Protein AF-A0A2E4Y2V3-F1 (afdb_monomer_lite)

Radius of gyration: 17.85 Å; chains: 1; bounding box: 44×26×63 Å

Secondary structure (DSSP, 8-state):
-HHHHHHHHHHHHHHHHHHHHHS-GGGG--HHHIIIIIHHHHHHHHS---------TTS----PPPHHHHHHHHHHHHHHHHHHHHHHHHHHTTT-HHHHHHHHHHHHHHHHHHHHHHHHHHHHS-----HHHHHHHHHHHHHHHHHHHHHHHHT--

Sequence (157 aa):
MMAKITGLFIFFFSILGTILTKSKLSSFFNVESLFLVIVPLLILFFFKLKSKKTEMNGISAGNELSHWELIGSTSLQLGLLGAFLGFVGLFKNINIPSAIGPFMAVFLLSMIYSLIGFLISFFMGNFKARPTYYYISFLQLFFLISTFYILGLSFKK

Structure (mmCIF, N/CA/C/O backbone):
data_AF-A0A2E4Y2V3-F1
#
_entry.id   AF-A0A2E4Y2V3-F1
#
loop_
_atom_site.group_PDB
_atom_site.id
_atom_site.type_symbol
_atom_site.label_atom_id
_atom_site.label_alt_id
_atom_site.label_comp_id
_atom_site.label_asym_id
_atom_site.label_entity_id
_atom_site.label_seq_id
_atom_site.pdbx_PDB_ins_code
_atom_site.Cartn_x
_atom_site.Cartn_y
_atom_site.Cartn_z
_atom_site.occupancy
_atom_site.B_iso_or_equiv
_atom_site.auth_seq_id
_atom_site.auth_comp_id
_atom_site.auth_asym_id
_atom_site.auth_atom_id
_atom_site.pdbx_PDB_model_num
ATOM 1 N N . MET A 1 1 ? 23.374 -6.990 -11.484 1.00 70.50 1 MET A N 1
ATOM 2 C CA . MET A 1 1 ? 22.243 -7.881 -11.130 1.00 70.50 1 MET A CA 1
ATOM 3 C C . MET A 1 1 ? 22.301 -8.319 -9.668 1.00 70.50 1 MET A C 1
ATOM 5 O O . MET A 1 1 ? 21.319 -8.094 -8.978 1.00 70.50 1 MET A O 1
ATOM 9 N N . MET A 1 2 ? 23.439 -8.825 -9.163 1.00 80.12 2 MET A N 1
ATOM 10 C CA . MET A 1 2 ? 23.573 -9.225 -7.748 1.00 80.12 2 MET A CA 1
ATOM 11 C C . MET A 1 2 ? 23.189 -8.131 -6.740 1.00 80.12 2 MET A C 1
ATOM 13 O O . MET A 1 2 ? 22.338 -8.383 -5.903 1.00 80.12 2 MET A O 1
ATOM 17 N N . ALA A 1 3 ? 23.698 -6.900 -6.873 1.00 83.94 3 ALA A N 1
ATOM 18 C CA . ALA A 1 3 ? 23.390 -5.821 -5.922 1.00 83.94 3 ALA A CA 1
ATOM 19 C C . ALA A 1 3 ? 21.882 -5.513 -5.774 1.00 83.94 3 ALA A C 1
ATOM 21 O O . ALA A 1 3 ? 21.420 -5.232 -4.672 1.00 83.94 3 ALA A O 1
ATOM 22 N N . LYS A 1 4 ? 21.097 -5.611 -6.862 1.00 83.94 4 LYS A N 1
ATOM 23 C CA . LYS A 1 4 ? 19.636 -5.398 -6.827 1.00 83.94 4 LYS A CA 1
ATOM 24 C C . LYS A 1 4 ? 18.927 -6.508 -6.044 1.00 83.94 4 LYS A C 1
ATOM 26 O O . LYS A 1 4 ? 18.044 -6.230 -5.243 1.00 83.94 4 LYS A O 1
ATOM 31 N N . ILE A 1 5 ? 19.347 -7.755 -6.259 1.00 84.31 5 ILE A N 1
ATOM 32 C CA . ILE A 1 5 ? 18.813 -8.931 -5.563 1.00 84.31 5 ILE A CA 1
ATOM 33 C C . ILE A 1 5 ? 19.176 -8.866 -4.076 1.00 84.31 5 ILE A C 1
ATOM 35 O O . ILE A 1 5 ? 18.304 -9.020 -3.227 1.00 84.31 5 ILE A O 1
ATOM 39 N N . THR A 1 6 ? 20.435 -8.560 -3.751 1.00 87.94 6 THR A N 1
ATOM 40 C CA . THR A 1 6 ? 20.888 -8.380 -2.366 1.00 87.94 6 THR A CA 1
ATOM 41 C C . THR A 1 6 ? 20.105 -7.271 -1.662 1.00 87.94 6 THR A C 1
ATOM 43 O O . THR A 1 6 ? 19.635 -7.476 -0.546 1.00 87.94 6 THR A O 1
ATOM 46 N N . GLY A 1 7 ? 19.891 -6.128 -2.325 1.00 86.19 7 GLY A N 1
ATOM 47 C CA . GLY A 1 7 ? 19.077 -5.034 -1.790 1.00 86.19 7 GLY A CA 1
ATOM 48 C C . GLY A 1 7 ? 17.630 -5.446 -1.502 1.00 86.19 7 GLY A C 1
ATOM 49 O O . GLY A 1 7 ? 17.102 -5.111 -0.443 1.00 86.19 7 GLY A O 1
ATOM 50 N N . LEU A 1 8 ? 17.015 -6.233 -2.391 1.00 87.56 8 LEU A N 1
ATOM 51 C CA . LEU A 1 8 ? 15.661 -6.753 -2.195 1.00 87.56 8 LEU A CA 1
ATOM 52 C C . LEU A 1 8 ? 15.566 -7.692 -0.982 1.00 87.56 8 LEU A C 1
ATOM 54 O O . LEU A 1 8 ? 14.625 -7.576 -0.198 1.00 87.56 8 LEU A O 1
ATOM 58 N N . PHE A 1 9 ? 16.544 -8.586 -0.797 1.00 89.75 9 PHE A N 1
ATOM 59 C CA . PHE A 1 9 ? 16.594 -9.468 0.374 1.00 89.75 9 PHE A CA 1
ATOM 60 C C . PHE A 1 9 ? 16.739 -8.678 1.673 1.00 89.75 9 PHE A C 1
ATOM 62 O O . PHE A 1 9 ? 15.982 -8.918 2.612 1.00 89.75 9 PHE A O 1
ATOM 69 N N . ILE A 1 10 ? 17.663 -7.713 1.718 1.00 89.69 10 ILE A N 1
ATOM 70 C CA . ILE A 1 10 ? 17.854 -6.850 2.892 1.00 89.69 10 ILE A CA 1
ATOM 71 C C . ILE A 1 10 ? 16.543 -6.134 3.226 1.00 89.69 10 ILE A C 1
ATOM 73 O O . ILE A 1 10 ? 16.074 -6.219 4.357 1.00 89.69 10 ILE A O 1
ATOM 77 N N . PHE A 1 11 ? 15.910 -5.508 2.232 1.00 86.25 11 PHE A N 1
ATOM 78 C CA . PHE A 1 11 ? 14.633 -4.820 2.401 1.00 86.25 11 PHE A CA 1
ATOM 79 C C . PHE A 1 11 ? 13.536 -5.742 2.956 1.00 86.25 11 PHE A C 1
ATOM 81 O O . PHE A 1 11 ? 12.881 -5.402 3.944 1.00 86.25 11 PHE A O 1
ATOM 88 N N . PHE A 1 12 ? 13.364 -6.928 2.363 1.00 88.62 12 PHE A N 1
ATOM 89 C CA . PHE A 1 12 ? 12.357 -7.895 2.795 1.00 88.62 12 PHE A CA 1
ATOM 90 C C . PHE A 1 12 ? 12.584 -8.355 4.241 1.00 88.62 12 PHE A C 1
ATOM 92 O O . PHE A 1 12 ? 11.657 -8.318 5.052 1.00 88.62 12 PHE A O 1
ATOM 99 N N . PHE A 1 13 ? 13.818 -8.727 4.596 1.00 91.25 13 PHE A N 1
ATOM 100 C CA . PHE A 1 13 ? 14.145 -9.171 5.952 1.00 91.25 13 PHE A CA 1
ATOM 101 C C . PHE A 1 13 ? 14.071 -8.041 6.985 1.00 91.25 13 PHE A C 1
ATOM 103 O O . PHE A 1 13 ? 13.671 -8.299 8.118 1.00 91.25 13 PHE A O 1
ATOM 110 N N . SER A 1 14 ? 14.379 -6.792 6.619 1.00 89.75 14 SER A N 1
ATOM 111 C CA . SER A 1 14 ? 14.196 -5.638 7.511 1.00 89.75 14 SER A CA 1
ATOM 112 C C . SER A 1 14 ? 12.723 -5.388 7.842 1.00 89.75 14 SER A C 1
ATOM 114 O O . SER A 1 14 ? 12.381 -5.165 9.006 1.00 89.75 14 SER A O 1
ATOM 116 N N . ILE A 1 15 ? 11.833 -5.469 6.845 1.00 88.38 15 ILE A N 1
ATOM 117 C CA . ILE A 1 15 ? 10.387 -5.341 7.073 1.00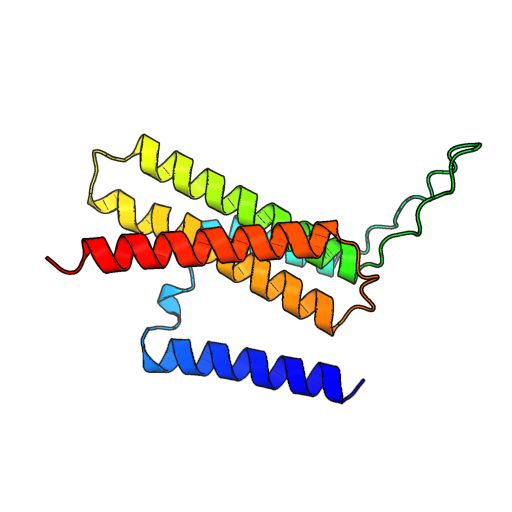 88.38 15 ILE A CA 1
ATOM 118 C C . ILE A 1 15 ? 9.882 -6.508 7.914 1.00 88.38 15 ILE A C 1
ATOM 120 O O . ILE A 1 15 ? 9.233 -6.291 8.937 1.00 88.38 15 ILE A O 1
ATOM 124 N N . LEU A 1 16 ? 10.208 -7.739 7.515 1.00 89.00 16 LEU A N 1
ATOM 125 C CA . LEU A 1 16 ? 9.748 -8.933 8.214 1.00 89.00 16 LEU A CA 1
ATOM 126 C C . LEU A 1 16 ? 10.241 -8.954 9.667 1.00 89.00 16 LEU A C 1
ATOM 128 O O . LEU A 1 16 ? 9.453 -9.203 10.575 1.00 89.00 16 LEU A O 1
ATOM 132 N N . GLY A 1 17 ? 11.509 -8.611 9.907 1.00 88.69 17 GLY A N 1
ATOM 133 C CA . GLY A 1 17 ? 12.074 -8.493 11.252 1.00 88.69 17 GLY A CA 1
ATOM 134 C C . GLY A 1 17 ? 11.357 -7.443 12.106 1.00 88.69 17 GLY A C 1
ATOM 135 O O . GLY A 1 17 ? 11.069 -7.679 13.279 1.00 88.69 17 GLY A O 1
ATOM 136 N N . THR A 1 18 ? 10.987 -6.305 11.514 1.00 88.44 18 THR A N 1
ATOM 137 C CA . THR A 1 18 ? 10.231 -5.256 12.220 1.00 88.44 18 THR A CA 1
ATOM 138 C C . THR A 1 18 ? 8.819 -5.727 12.580 1.00 88.44 18 THR A C 1
ATOM 140 O O . THR A 1 18 ? 8.362 -5.512 13.702 1.00 88.44 18 THR A O 1
ATOM 143 N N . ILE A 1 19 ? 8.142 -6.428 11.665 1.00 89.38 19 ILE A N 1
ATOM 144 C CA . ILE A 1 19 ? 6.814 -7.001 11.919 1.00 89.38 19 ILE A CA 1
ATOM 145 C C . ILE A 1 19 ? 6.889 -8.007 13.069 1.00 89.38 19 ILE A C 1
ATOM 147 O O . ILE A 1 19 ? 6.143 -7.870 14.037 1.00 89.38 19 ILE A O 1
ATOM 151 N N . LEU A 1 20 ? 7.814 -8.967 12.998 1.00 89.94 20 LEU A N 1
ATOM 152 C CA . LEU A 1 20 ? 7.925 -10.061 13.969 1.00 89.94 20 LEU A CA 1
ATOM 153 C C . LEU A 1 20 ? 8.333 -9.599 15.376 1.00 89.94 20 LEU A C 1
ATOM 155 O O . LEU A 1 20 ? 8.013 -10.274 16.350 1.00 89.94 20 LEU A O 1
ATOM 159 N N . THR A 1 21 ? 9.015 -8.458 15.506 1.00 90.88 21 THR A N 1
ATOM 160 C CA . THR A 1 21 ? 9.430 -7.921 16.816 1.00 90.88 21 THR A CA 1
ATOM 161 C C . THR A 1 21 ? 8.343 -7.114 17.520 1.00 90.88 21 THR A C 1
ATOM 163 O O . THR A 1 21 ? 8.336 -7.044 18.749 1.00 90.88 21 THR A O 1
ATOM 166 N N . LYS A 1 22 ? 7.433 -6.476 16.774 1.00 86.25 22 LYS A N 1
ATOM 167 C CA . LYS A 1 22 ? 6.431 -5.550 17.334 1.00 86.25 22 LYS A CA 1
ATOM 168 C C . LYS A 1 22 ? 4.990 -6.031 17.208 1.00 86.25 22 LYS A C 1
ATOM 170 O O . LYS A 1 22 ? 4.106 -5.440 17.822 1.00 86.25 22 LYS A O 1
ATOM 175 N N . SER A 1 23 ? 4.729 -7.064 16.413 1.00 86.75 23 SER A N 1
ATOM 176 C CA . SER A 1 23 ? 3.368 -7.444 16.036 1.00 86.75 23 SER A CA 1
ATOM 177 C C . SER A 1 23 ? 3.262 -8.896 15.568 1.00 86.75 23 SER A C 1
ATOM 179 O O . SER A 1 23 ? 4.258 -9.585 15.357 1.00 86.75 23 SER A O 1
ATOM 181 N N . LYS A 1 24 ? 2.026 -9.374 15.391 1.00 91.50 24 LYS A N 1
ATOM 182 C CA . LYS A 1 24 ? 1.765 -10.672 14.764 1.00 91.50 24 LYS A CA 1
ATOM 183 C C . LYS A 1 24 ? 1.711 -10.504 13.253 1.00 91.50 24 LYS A C 1
ATOM 185 O O . LYS A 1 24 ? 1.094 -9.568 12.754 1.00 91.50 24 LYS A O 1
ATOM 190 N N . LEU A 1 25 ? 2.265 -11.471 12.527 1.00 88.56 25 LEU A N 1
ATOM 191 C CA . LEU A 1 25 ? 2.209 -11.479 11.066 1.00 88.56 25 LEU A CA 1
ATOM 192 C C . LEU A 1 25 ? 0.756 -11.441 10.551 1.00 88.56 25 LEU A C 1
ATOM 194 O O . LEU A 1 25 ? 0.463 -10.739 9.591 1.00 88.56 25 LEU A O 1
ATOM 198 N N . SER A 1 26 ? -0.170 -12.112 11.245 1.00 90.44 26 SER A N 1
ATOM 199 C CA . SER A 1 26 ? -1.601 -12.120 10.911 1.00 90.44 26 SER A CA 1
ATOM 200 C C . SER A 1 26 ? -2.266 -10.740 10.954 1.00 90.44 26 SER A C 1
ATOM 202 O O . SER A 1 26 ? -3.263 -10.534 10.272 1.00 90.44 26 SER A O 1
ATOM 204 N N . SER A 1 27 ? -1.716 -9.771 11.696 1.00 89.69 27 SER A N 1
ATOM 205 C CA . SER A 1 27 ? -2.218 -8.388 11.715 1.00 89.69 27 SER A CA 1
ATOM 206 C C . SER A 1 27 ? -2.040 -7.674 10.369 1.00 89.69 27 SER A C 1
ATOM 208 O O . SER A 1 27 ? -2.697 -6.668 10.120 1.00 89.69 27 SER A O 1
ATOM 210 N N . PHE A 1 28 ? -1.188 -8.213 9.494 1.00 90.12 28 PHE A N 1
ATOM 211 C CA . PHE A 1 28 ? -0.954 -7.744 8.131 1.00 90.12 28 PHE A CA 1
ATOM 212 C C . PHE A 1 28 ? -1.652 -8.631 7.095 1.00 90.12 28 PHE A C 1
ATOM 214 O O . PHE A 1 28 ? -1.231 -8.646 5.944 1.00 90.12 28 PHE A O 1
ATOM 221 N N . PHE A 1 29 ? -2.685 -9.389 7.471 1.00 91.25 29 PHE A N 1
ATOM 222 C CA . PHE A 1 29 ? -3.522 -10.151 6.540 1.00 91.25 29 PHE A CA 1
ATOM 223 C C . PHE A 1 29 ? -4.972 -9.670 6.636 1.00 91.25 29 PHE A C 1
ATOM 225 O O . PHE A 1 29 ? -5.816 -10.298 7.271 1.00 91.25 29 PHE A O 1
ATOM 232 N N . ASN A 1 30 ? -5.262 -8.534 5.997 1.00 94.94 30 ASN A N 1
ATOM 233 C CA . ASN A 1 30 ? -6.631 -8.062 5.807 1.00 94.94 30 ASN A CA 1
ATOM 234 C C . ASN A 1 30 ? -7.110 -8.463 4.406 1.00 94.94 30 ASN A C 1
ATOM 236 O O . ASN A 1 30 ? -6.496 -8.112 3.399 1.00 94.94 30 ASN A O 1
ATOM 240 N N . VAL A 1 31 ? -8.209 -9.217 4.353 1.00 94.94 31 VAL A N 1
ATOM 241 C CA . VAL A 1 31 ? -8.726 -9.802 3.108 1.00 94.94 31 VAL A CA 1
ATOM 242 C C . VAL A 1 31 ? -9.038 -8.711 2.083 1.00 94.94 31 VAL A C 1
ATOM 244 O O . VAL A 1 31 ? -8.633 -8.824 0.933 1.00 94.94 31 VAL A O 1
ATOM 247 N N . GLU A 1 32 ? -9.682 -7.622 2.497 1.00 95.19 32 GLU A N 1
ATOM 248 C CA . GLU A 1 32 ? -10.128 -6.566 1.583 1.00 95.19 32 GLU A CA 1
ATOM 249 C C . GLU A 1 32 ? -8.947 -5.878 0.882 1.00 95.19 32 GLU A C 1
ATOM 251 O O . GLU A 1 32 ? -8.935 -5.758 -0.342 1.00 95.19 32 GLU A O 1
ATOM 256 N N . SER A 1 33 ? -7.912 -5.491 1.631 1.00 95.56 33 SER A N 1
ATOM 257 C CA . SER A 1 33 ? -6.713 -4.850 1.070 1.00 95.56 33 SER A CA 1
ATOM 258 C C . SER A 1 33 ? -5.852 -5.809 0.240 1.00 95.56 33 SER A C 1
ATOM 260 O O . SER A 1 33 ? -5.269 -5.393 -0.765 1.00 95.56 33 SER A O 1
ATOM 262 N N . LEU A 1 34 ? -5.815 -7.103 0.581 1.00 95.06 34 LEU A N 1
ATOM 263 C CA . LEU A 1 34 ? -5.165 -8.125 -0.248 1.00 95.06 34 LEU A CA 1
ATOM 264 C C . LEU A 1 34 ? -5.878 -8.303 -1.593 1.00 95.06 34 LEU A C 1
ATOM 266 O O . LEU A 1 34 ? -5.224 -8.318 -2.638 1.00 95.06 34 LEU A O 1
ATOM 270 N N . PHE A 1 35 ? -7.209 -8.400 -1.584 1.00 95.69 35 PHE A N 1
ATOM 271 C CA . PHE A 1 35 ? -8.002 -8.498 -2.811 1.00 95.69 35 PHE A CA 1
ATOM 272 C C . PHE A 1 35 ? -7.886 -7.248 -3.677 1.00 95.69 35 PHE A C 1
ATOM 274 O O . PHE A 1 35 ? -7.900 -7.347 -4.899 1.00 95.69 35 PHE A O 1
ATOM 281 N N . LEU A 1 36 ? -7.744 -6.080 -3.060 1.00 95.88 36 LEU A N 1
ATOM 282 C CA . LEU A 1 36 ? -7.664 -4.820 -3.782 1.00 95.88 36 LEU A CA 1
ATOM 283 C C . LEU A 1 36 ? -6.303 -4.606 -4.446 1.00 95.88 36 LEU A C 1
ATOM 285 O O . LEU A 1 36 ? -6.240 -4.132 -5.577 1.00 95.88 36 LEU A O 1
ATOM 289 N N . VAL A 1 37 ? -5.213 -4.950 -3.757 1.00 96.19 37 VAL A N 1
ATOM 290 C CA . VAL A 1 37 ? -3.857 -4.649 -4.235 1.00 96.19 37 VAL A CA 1
ATOM 291 C C . VAL A 1 37 ? -3.159 -5.890 -4.777 1.00 96.19 37 VAL A C 1
ATOM 293 O O . VAL A 1 37 ? -2.678 -5.883 -5.906 1.00 96.19 37 VAL A O 1
ATOM 296 N N . ILE A 1 38 ? -3.097 -6.972 -4.002 1.00 94.69 38 ILE A N 1
ATOM 297 C CA . ILE A 1 38 ? -2.268 -8.134 -4.344 1.00 94.69 38 ILE A CA 1
ATOM 298 C C . ILE A 1 38 ? -2.883 -8.951 -5.479 1.00 94.69 38 ILE A C 1
ATOM 300 O O . ILE A 1 38 ? -2.161 -9.341 -6.394 1.00 94.69 38 ILE A O 1
ATOM 304 N N . VAL A 1 39 ? -4.198 -9.183 -5.470 1.00 94.69 39 VAL A N 1
ATOM 305 C CA . VAL A 1 39 ? -4.850 -9.999 -6.511 1.00 94.69 39 VAL A CA 1
ATOM 306 C C . VAL A 1 39 ? -4.691 -9.382 -7.912 1.00 94.69 39 VAL A C 1
ATOM 308 O O . VAL A 1 39 ? -4.217 -10.092 -8.802 1.00 94.69 39 VAL A O 1
ATOM 311 N N . PRO A 1 40 ? -4.962 -8.082 -8.149 1.00 93.75 40 PRO A N 1
ATOM 312 C CA . PRO A 1 40 ? -4.724 -7.476 -9.458 1.00 93.75 40 PRO A CA 1
ATOM 313 C C . PRO A 1 40 ? -3.248 -7.473 -9.864 1.00 93.75 40 PRO A C 1
ATOM 315 O O . PRO A 1 40 ? -2.940 -7.650 -11.040 1.00 93.75 40 PRO A O 1
ATOM 318 N N . LEU A 1 41 ? -2.322 -7.324 -8.910 1.00 93.94 41 LEU A N 1
ATOM 319 C CA . LEU A 1 41 ? -0.890 -7.404 -9.204 1.00 93.94 41 LEU A CA 1
ATOM 320 C C . LEU A 1 41 ? -0.451 -8.816 -9.582 1.00 93.94 41 LEU A C 1
ATOM 322 O O . LEU A 1 41 ? 0.370 -8.957 -10.482 1.00 93.94 41 LEU A O 1
ATOM 326 N N . LEU A 1 42 ? -1.012 -9.854 -8.958 1.00 93.69 42 LEU A N 1
ATOM 327 C CA . LEU A 1 42 ? -0.781 -11.240 -9.367 1.00 93.69 42 LEU A CA 1
ATOM 328 C C . LEU A 1 42 ? -1.313 -11.489 -10.778 1.00 93.69 42 LEU A C 1
ATOM 330 O O . LEU A 1 42 ? -0.621 -12.101 -11.588 1.00 93.69 42 LEU A O 1
ATOM 334 N N . ILE A 1 43 ? -2.496 -10.960 -11.104 1.00 91.69 43 ILE A N 1
ATOM 335 C CA . ILE A 1 43 ? -3.026 -11.016 -12.470 1.00 91.69 43 ILE A CA 1
ATOM 336 C C . ILE A 1 43 ? -2.035 -10.341 -13.425 1.00 91.69 43 ILE A C 1
ATOM 338 O O . ILE A 1 43 ? -1.572 -10.973 -14.364 1.00 91.69 43 ILE A O 1
ATOM 342 N N . LEU A 1 44 ? -1.608 -9.105 -13.168 1.00 90.00 44 LEU A N 1
ATOM 343 C CA . LEU A 1 44 ? -0.626 -8.436 -14.029 1.00 90.00 44 LEU A CA 1
ATOM 344 C C . LEU A 1 44 ? 0.721 -9.163 -14.091 1.00 90.00 44 LEU A C 1
ATOM 346 O O . LEU A 1 44 ? 1.385 -9.132 -15.120 1.00 90.00 44 LEU A O 1
ATOM 350 N N . PHE A 1 45 ? 1.130 -9.837 -13.021 1.00 89.69 45 PHE A N 1
ATOM 351 C CA . PHE A 1 45 ? 2.359 -10.616 -13.002 1.00 89.69 45 PHE A CA 1
ATOM 352 C C . PHE A 1 45 ? 2.297 -11.794 -13.984 1.00 89.69 45 PHE A C 1
ATOM 354 O O . PHE A 1 45 ? 3.207 -11.943 -14.801 1.00 89.69 45 PHE A O 1
ATOM 361 N N . PHE A 1 46 ? 1.217 -12.583 -13.949 1.00 88.06 46 PHE A N 1
ATOM 362 C CA . PHE A 1 46 ? 1.041 -13.748 -14.825 1.00 88.06 46 PHE A CA 1
ATOM 363 C C . PHE A 1 46 ? 0.611 -13.377 -16.248 1.00 88.06 46 PHE A C 1
ATOM 365 O O . PHE A 1 46 ? 1.008 -14.034 -17.212 1.00 88.06 46 PHE A O 1
ATOM 372 N N . PHE A 1 47 ? -0.176 -12.315 -16.404 1.00 83.38 47 PHE A N 1
ATOM 373 C CA . PHE A 1 47 ? -0.664 -11.865 -17.698 1.00 83.38 47 PHE A CA 1
ATOM 374 C C . PHE A 1 47 ? 0.287 -10.826 -18.279 1.00 83.38 47 PHE A C 1
ATOM 376 O O . PHE A 1 47 ? 0.226 -9.642 -17.954 1.00 83.38 47 PHE A O 1
ATOM 383 N N . LYS A 1 48 ? 1.151 -11.263 -19.200 1.00 69.25 48 LYS A N 1
ATOM 384 C CA . LYS A 1 48 ? 1.981 -10.356 -19.999 1.00 69.25 48 LYS A CA 1
ATOM 385 C C . LYS A 1 48 ? 1.091 -9.542 -20.938 1.00 69.25 48 LYS A C 1
ATOM 387 O O . LYS A 1 48 ? 0.827 -9.947 -22.070 1.00 69.25 48 LYS A O 1
ATOM 392 N N . LEU A 1 49 ? 0.616 -8.394 -20.463 1.00 64.50 49 LEU A N 1
ATOM 393 C CA . LEU A 1 49 ? -0.129 -7.454 -21.288 1.00 64.50 49 LEU A CA 1
ATOM 394 C C . LEU A 1 49 ? 0.814 -6.923 -22.372 1.00 64.50 49 LEU A C 1
ATOM 396 O O . LEU A 1 49 ? 1.804 -6.247 -22.097 1.00 64.50 49 LEU A O 1
ATOM 400 N N . LYS A 1 50 ? 0.529 -7.276 -23.627 1.00 54.91 50 LYS A N 1
ATOM 401 C CA . LYS A 1 50 ? 1.241 -6.740 -24.786 1.00 54.91 50 LYS A CA 1
ATOM 402 C C . LYS A 1 50 ? 0.889 -5.255 -24.881 1.00 54.91 50 LYS A C 1
ATOM 404 O O . LYS A 1 50 ? -0.238 -4.922 -25.241 1.00 54.91 50 LYS A O 1
ATOM 409 N N . SER A 1 51 ? 1.826 -4.375 -24.525 1.00 55.09 51 SER A N 1
ATOM 410 C CA . SER A 1 51 ? 1.665 -2.932 -24.724 1.00 55.09 51 SER A CA 1
ATOM 411 C C . SER A 1 51 ? 1.419 -2.699 -26.213 1.00 55.09 51 SER A C 1
ATOM 413 O O . SER A 1 51 ? 2.268 -3.011 -27.044 1.00 55.09 51 SER A O 1
ATOM 415 N N . LYS A 1 52 ? 0.218 -2.247 -26.577 1.00 46.00 52 LYS A N 1
ATOM 416 C CA . LYS A 1 52 ? -0.128 -1.976 -27.973 1.00 46.00 52 LYS A CA 1
ATOM 417 C C . LYS A 1 52 ? 0.687 -0.759 -28.407 1.00 46.00 52 LYS A C 1
ATOM 419 O O . LYS A 1 52 ? 0.517 0.311 -27.832 1.00 46.00 52 LYS A O 1
ATOM 424 N N . LYS A 1 53 ? 1.566 -0.921 -29.398 1.00 47.97 53 LYS A N 1
ATOM 425 C CA . LYS A 1 53 ? 2.232 0.191 -30.083 1.00 47.97 53 LYS A CA 1
ATOM 426 C C . LYS A 1 53 ? 1.147 1.080 -30.695 1.00 47.97 53 LYS A C 1
ATOM 428 O O . LYS A 1 53 ? 0.587 0.747 -31.738 1.00 47.97 53 LYS A O 1
ATOM 433 N N . THR A 1 54 ? 0.781 2.167 -30.026 1.00 48.84 54 THR A N 1
ATOM 434 C CA . THR A 1 54 ? -0.096 3.177 -30.615 1.00 48.84 54 THR A CA 1
ATOM 435 C C . THR A 1 54 ? 0.759 3.981 -31.585 1.00 48.84 54 THR A C 1
ATOM 437 O O . THR A 1 54 ? 1.485 4.888 -31.186 1.00 48.84 54 THR A O 1
ATOM 440 N N . GLU A 1 55 ? 0.732 3.610 -32.863 1.00 43.94 55 GLU A N 1
ATOM 441 C CA . GLU A 1 55 ? 1.223 4.468 -33.941 1.00 43.94 55 GLU A CA 1
ATOM 442 C C . GLU A 1 55 ? 0.274 5.667 -34.051 1.00 43.94 55 GLU A C 1
ATOM 444 O O . GLU A 1 55 ? -0.689 5.664 -34.811 1.00 43.94 55 GLU A O 1
ATOM 449 N N . MET A 1 56 ? 0.491 6.681 -33.210 1.00 48.59 56 MET A N 1
ATOM 450 C CA . MET A 1 56 ? -0.075 8.004 -33.439 1.00 48.59 56 MET A CA 1
ATOM 451 C C . MET A 1 56 ? 0.853 8.728 -34.407 1.00 48.59 56 MET A C 1
ATOM 453 O O . MET A 1 56 ? 1.979 9.088 -34.061 1.00 48.59 56 MET A O 1
ATOM 457 N N . ASN A 1 57 ? 0.380 8.907 -35.638 1.00 52.97 57 ASN A N 1
ATOM 458 C CA . ASN A 1 57 ? 1.052 9.686 -36.669 1.00 52.97 57 ASN A CA 1
ATOM 459 C C . ASN A 1 57 ? 1.418 11.078 -36.116 1.00 52.97 57 ASN A C 1
ATOM 461 O O . ASN A 1 57 ? 0.538 11.895 -35.861 1.00 52.97 57 ASN A O 1
ATOM 465 N N . GLY A 1 58 ? 2.714 11.341 -35.926 1.00 52.91 58 GLY A N 1
ATOM 466 C CA . GLY A 1 58 ? 3.252 12.691 -35.715 1.00 52.91 58 GLY A CA 1
ATOM 467 C C . GLY A 1 58 ? 3.522 13.147 -34.276 1.00 52.91 58 GLY A C 1
ATOM 468 O O . GLY A 1 58 ? 4.057 14.238 -34.107 1.00 52.91 58 GLY A O 1
ATOM 469 N N . ILE A 1 59 ? 3.241 12.348 -33.241 1.00 54.84 59 ILE A N 1
ATOM 470 C CA . ILE A 1 59 ? 3.650 12.661 -31.858 1.00 54.84 59 ILE A CA 1
ATOM 471 C C . ILE A 1 59 ? 4.482 11.490 -31.357 1.00 54.84 59 ILE A C 1
ATOM 473 O O . ILE A 1 59 ? 3.965 10.381 -31.248 1.00 54.84 59 ILE A O 1
ATOM 477 N N . SER A 1 60 ? 5.773 11.739 -31.116 1.00 47.62 60 SER A N 1
ATOM 478 C CA . SER A 1 60 ? 6.788 10.770 -30.687 1.00 47.62 60 SER A CA 1
ATOM 479 C C . SER A 1 60 ? 6.189 9.654 -29.838 1.00 47.62 60 SER A C 1
ATOM 481 O O . SER A 1 60 ? 5.812 9.888 -28.689 1.00 47.62 60 SER A O 1
ATOM 483 N N . ALA A 1 61 ? 6.083 8.456 -30.420 1.00 47.97 61 ALA A N 1
ATOM 484 C CA . ALA A 1 61 ? 5.588 7.273 -29.735 1.00 47.97 61 ALA A CA 1
ATOM 485 C C . ALA A 1 61 ? 6.372 7.110 -28.428 1.00 47.97 61 ALA A C 1
ATOM 487 O O . ALA A 1 61 ? 7.570 6.816 -28.432 1.00 47.97 61 ALA A O 1
ATOM 488 N N . GLY A 1 62 ? 5.713 7.386 -27.300 1.00 54.69 62 GLY A N 1
ATOM 489 C CA . GLY A 1 62 ? 6.314 7.211 -25.989 1.00 54.69 62 GLY A CA 1
ATOM 490 C C . GLY A 1 62 ? 6.765 5.762 -25.851 1.00 54.69 62 GLY A C 1
ATOM 491 O O . GLY A 1 62 ? 6.008 4.849 -26.170 1.00 54.69 62 GLY A O 1
ATOM 492 N N . ASN A 1 63 ? 8.004 5.557 -25.402 1.00 59.84 63 ASN A N 1
ATOM 493 C CA . ASN A 1 63 ? 8.571 4.226 -25.198 1.00 59.84 63 ASN A CA 1
ATOM 494 C C . ASN A 1 63 ? 7.578 3.299 -24.471 1.00 59.84 63 ASN A C 1
ATOM 496 O O . ASN A 1 63 ? 7.065 3.673 -23.406 1.00 59.84 63 ASN A O 1
ATOM 500 N N . GLU A 1 64 ? 7.368 2.097 -25.019 1.00 68.25 64 GLU A N 1
ATOM 501 C CA . GLU A 1 64 ? 6.566 1.043 -24.392 1.00 68.25 64 GLU A CA 1
ATOM 502 C C . GLU A 1 64 ? 7.036 0.816 -22.949 1.00 68.25 64 GLU A C 1
ATOM 504 O O . GLU A 1 64 ? 8.238 0.762 -22.665 1.00 68.25 64 GLU A O 1
ATOM 509 N N . LEU A 1 65 ? 6.073 0.745 -22.028 1.00 74.56 65 LEU A N 1
ATOM 510 C CA . LEU A 1 65 ? 6.332 0.422 -20.630 1.00 74.56 65 LEU A CA 1
ATOM 511 C C . LEU A 1 65 ? 6.765 -1.035 -20.539 1.00 74.56 65 LEU A C 1
ATOM 513 O O . LEU A 1 65 ? 6.098 -1.929 -21.063 1.00 74.56 65 LEU A O 1
ATOM 517 N N . SER A 1 66 ? 7.877 -1.282 -19.858 1.00 83.94 66 SER A N 1
ATOM 518 C CA . SER A 1 66 ? 8.259 -2.645 -19.519 1.00 83.94 66 SER A CA 1
ATOM 519 C C . SER A 1 66 ? 7.227 -3.261 -18.574 1.00 83.94 66 SER A C 1
ATOM 521 O O . SER A 1 66 ? 6.560 -2.567 -17.806 1.00 83.94 66 SER A O 1
ATOM 523 N N . HIS A 1 67 ? 7.123 -4.588 -18.603 1.00 85.12 67 HIS A N 1
ATOM 524 C CA . HIS A 1 67 ? 6.176 -5.337 -17.771 1.00 85.12 67 HIS A CA 1
ATOM 525 C C . HIS A 1 67 ? 6.280 -4.971 -16.281 1.00 85.12 67 HIS A C 1
ATOM 527 O O . HIS A 1 67 ? 5.278 -4.730 -15.618 1.00 85.12 67 HIS A O 1
ATOM 533 N N . TRP A 1 68 ? 7.506 -4.833 -15.773 1.00 88.19 68 TRP A N 1
ATOM 534 C CA . TRP A 1 68 ? 7.764 -4.428 -14.391 1.00 88.19 68 TRP A CA 1
ATOM 535 C C . TRP A 1 68 ? 7.357 -2.982 -14.102 1.00 88.19 68 TRP A C 1
ATOM 537 O O . TRP A 1 68 ? 6.824 -2.705 -13.032 1.00 88.19 68 TRP A O 1
ATOM 547 N N . GLU A 1 69 ? 7.557 -2.059 -15.045 1.00 86.88 69 GLU A N 1
ATOM 548 C CA . GLU A 1 69 ? 7.079 -0.678 -14.897 1.00 86.88 69 GLU A CA 1
ATOM 549 C C . GLU A 1 69 ? 5.554 -0.609 -14.857 1.00 86.88 69 GLU A C 1
ATOM 551 O O . GLU A 1 69 ? 4.995 0.163 -14.076 1.00 86.88 69 GLU A O 1
ATOM 556 N N . LEU A 1 70 ? 4.870 -1.434 -15.653 1.00 87.69 70 LEU A N 1
ATOM 557 C CA . LEU A 1 70 ? 3.414 -1.536 -15.616 1.00 87.69 70 LEU A CA 1
ATOM 558 C C . LEU A 1 70 ? 2.933 -2.052 -14.255 1.00 87.69 70 LEU A C 1
ATOM 560 O O . LEU A 1 70 ? 2.064 -1.430 -13.648 1.00 87.69 70 LEU A O 1
ATOM 564 N N . ILE A 1 71 ? 3.533 -3.133 -13.745 1.00 91.44 71 ILE A N 1
ATOM 565 C CA . ILE A 1 71 ? 3.187 -3.692 -12.429 1.00 91.44 71 ILE A CA 1
ATOM 566 C C . ILE A 1 71 ? 3.423 -2.655 -11.324 1.00 91.44 71 ILE A C 1
ATOM 568 O O . ILE A 1 71 ? 2.517 -2.393 -10.537 1.00 91.44 71 ILE A O 1
ATOM 572 N N . GLY A 1 72 ? 4.597 -2.019 -11.279 1.00 91.94 72 GLY A N 1
ATOM 573 C CA . GLY A 1 72 ? 4.912 -1.061 -10.216 1.00 91.94 72 GLY A CA 1
ATOM 574 C C . GLY A 1 72 ? 4.111 0.239 -10.301 1.00 91.94 72 GLY A C 1
ATOM 575 O O . GLY A 1 72 ? 3.702 0.781 -9.279 1.00 91.94 72 GLY A O 1
ATOM 576 N N . SER A 1 73 ? 3.835 0.753 -11.500 1.00 89.19 73 SER A N 1
ATOM 577 C CA . SER A 1 73 ? 2.974 1.938 -11.633 1.00 89.19 73 SER A CA 1
ATOM 578 C C . SER A 1 73 ? 1.525 1.634 -11.252 1.00 89.19 73 SER A C 1
ATOM 580 O O . SER A 1 73 ? 0.889 2.444 -10.576 1.00 89.19 73 SER A O 1
ATOM 582 N N . THR A 1 74 ? 1.029 0.446 -11.606 1.00 91.81 74 THR A N 1
ATOM 583 C CA . THR A 1 74 ? -0.314 0.001 -11.220 1.00 91.81 74 THR A CA 1
ATOM 584 C C . THR A 1 74 ? -0.402 -0.269 -9.720 1.00 91.81 74 THR A C 1
ATOM 586 O O . THR A 1 74 ? -1.417 0.061 -9.111 1.00 91.81 74 THR A O 1
ATOM 589 N N . SER A 1 75 ? 0.654 -0.795 -9.086 1.00 95.19 75 SER A N 1
ATOM 590 C CA . SER A 1 75 ? 0.643 -1.049 -7.642 1.00 95.19 75 SER A CA 1
ATOM 591 C C . SER A 1 75 ? 0.392 0.236 -6.864 1.00 95.19 75 SER A C 1
ATOM 593 O O . SER A 1 75 ? -0.520 0.263 -6.042 1.00 95.19 75 SER A O 1
ATOM 595 N N . LEU A 1 76 ? 1.121 1.316 -7.170 1.00 94.56 76 LEU A N 1
ATOM 596 C CA . LEU A 1 76 ? 0.940 2.625 -6.531 1.00 94.56 76 LEU A CA 1
ATOM 597 C C . LEU A 1 76 ? -0.492 3.158 -6.694 1.00 94.56 76 LEU A C 1
ATOM 599 O O . LEU A 1 76 ? -1.082 3.658 -5.737 1.00 94.56 76 LEU A O 1
ATOM 603 N N . GLN A 1 77 ? -1.073 3.014 -7.889 1.00 93.62 77 GLN A N 1
ATOM 604 C CA . GLN A 1 77 ? -2.447 3.443 -8.165 1.00 93.62 77 GLN A CA 1
ATOM 605 C C . GLN A 1 77 ? -3.473 2.642 -7.355 1.00 93.62 77 GLN A C 1
ATOM 607 O O . GLN A 1 77 ? -4.371 3.230 -6.755 1.00 93.62 77 GLN A O 1
ATOM 612 N N . LEU A 1 78 ? -3.317 1.316 -7.285 1.00 95.81 78 LEU A N 1
ATOM 613 C CA . LEU A 1 78 ? -4.184 0.447 -6.485 1.00 95.81 78 LEU A CA 1
ATOM 614 C C . LEU A 1 78 ? -4.074 0.756 -4.991 1.00 95.81 78 LEU A C 1
ATOM 616 O O . LEU A 1 78 ? -5.082 0.755 -4.294 1.00 95.81 78 LEU A O 1
ATOM 620 N N . GLY A 1 79 ? -2.879 1.083 -4.499 1.00 96.31 79 GLY A N 1
ATOM 621 C CA . GLY A 1 79 ? -2.695 1.495 -3.109 1.00 96.31 79 GLY A CA 1
ATOM 622 C C . GLY A 1 79 ? -3.451 2.770 -2.753 1.00 96.31 79 GLY A C 1
ATOM 623 O O . GLY A 1 79 ? -4.098 2.826 -1.708 1.00 96.31 79 GLY A O 1
ATOM 624 N N . LEU A 1 80 ? -3.415 3.775 -3.633 1.00 95.12 80 LEU A N 1
ATOM 625 C CA . LEU A 1 80 ? -4.212 4.994 -3.470 1.00 95.12 80 LEU A CA 1
ATOM 626 C C . LEU A 1 80 ? -5.714 4.710 -3.578 1.00 95.12 80 LEU A C 1
ATOM 628 O O . LEU A 1 80 ? -6.492 5.236 -2.786 1.0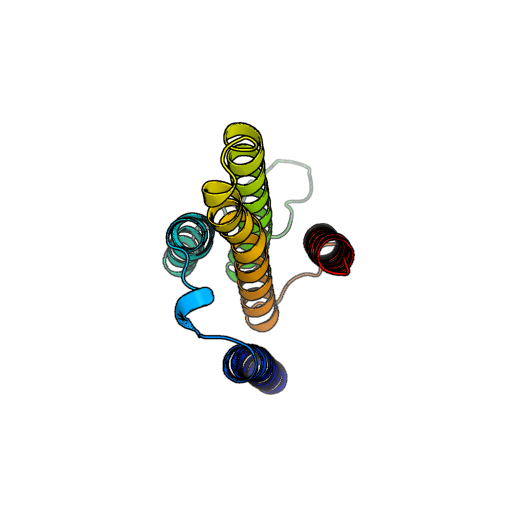0 95.12 80 LEU A O 1
ATOM 632 N N . LEU A 1 81 ? -6.131 3.847 -4.505 1.00 95.94 81 LEU A N 1
ATOM 633 C CA . LEU A 1 81 ? -7.529 3.437 -4.626 1.00 95.94 81 LEU A CA 1
ATOM 634 C C . LEU A 1 81 ? -8.020 2.742 -3.346 1.00 95.94 81 LEU A C 1
ATOM 636 O O . LEU A 1 81 ? -9.080 3.090 -2.830 1.00 95.94 81 LEU A O 1
ATOM 640 N N . GLY A 1 82 ? -7.233 1.822 -2.787 1.00 96.00 82 GLY A N 1
ATOM 641 C CA . GLY A 1 82 ? -7.565 1.143 -1.534 1.00 96.00 82 GLY A CA 1
ATOM 642 C C . GLY A 1 82 ? -7.583 2.072 -0.333 1.00 96.00 82 GLY A C 1
ATOM 643 O O . GLY A 1 82 ? -8.467 1.964 0.516 1.00 96.00 82 GLY A O 1
ATOM 644 N N . ALA A 1 83 ? -6.690 3.059 -0.310 1.00 94.94 83 ALA A N 1
ATOM 645 C CA . ALA A 1 83 ? -6.750 4.137 0.658 1.00 94.94 83 ALA A CA 1
ATOM 646 C C . ALA A 1 83 ? -8.069 4.922 0.575 1.00 94.94 83 ALA A C 1
ATOM 648 O O . ALA A 1 83 ? -8.748 5.100 1.587 1.00 94.94 83 ALA A O 1
ATOM 649 N N . PHE A 1 84 ? -8.494 5.340 -0.618 1.00 95.38 84 PHE A N 1
ATOM 650 C CA . PHE A 1 84 ? -9.775 6.034 -0.767 1.00 95.38 84 PHE A CA 1
ATOM 651 C C . PHE A 1 84 ? -10.963 5.169 -0.336 1.00 95.38 84 PHE A C 1
ATOM 653 O O . PHE A 1 84 ? -11.846 5.672 0.356 1.00 95.38 84 PHE A O 1
ATOM 660 N N . LEU A 1 85 ? -10.973 3.872 -0.661 1.00 96.19 85 LEU A N 1
ATOM 661 C CA . LEU A 1 85 ? -12.029 2.970 -0.189 1.00 96.19 85 LEU A CA 1
ATOM 662 C C . LEU A 1 85 ? -12.036 2.830 1.339 1.00 96.19 85 LEU A C 1
ATOM 664 O O . LEU A 1 85 ? -13.108 2.865 1.942 1.00 96.19 85 LEU A O 1
ATOM 668 N N . GLY A 1 86 ? -10.861 2.745 1.969 1.00 95.06 86 GLY A N 1
ATOM 669 C CA . GLY A 1 86 ? -10.731 2.775 3.426 1.00 95.06 86 GLY A CA 1
ATOM 670 C C . GLY A 1 86 ? -11.312 4.057 4.028 1.00 95.06 86 GLY A C 1
ATOM 671 O O . GLY A 1 86 ? -12.112 3.991 4.958 1.00 95.06 86 GLY A O 1
ATOM 672 N N . PHE A 1 87 ? -11.007 5.224 3.449 1.00 93.38 87 PHE A N 1
ATOM 673 C CA . PHE A 1 87 ? -11.582 6.502 3.885 1.00 93.38 87 PHE A CA 1
ATOM 674 C C . PHE A 1 87 ? -13.100 6.571 3.723 1.00 93.38 87 PHE A C 1
ATOM 676 O O . PHE A 1 87 ? -13.795 7.002 4.642 1.00 93.38 87 PHE A O 1
ATOM 683 N N . VAL A 1 88 ? -13.633 6.138 2.581 1.00 95.88 88 VAL A N 1
ATOM 684 C CA . VAL A 1 88 ? -15.086 6.097 2.357 1.00 95.88 88 VAL A CA 1
ATOM 685 C C . VAL A 1 88 ? -15.755 5.185 3.391 1.00 95.88 88 VAL A C 1
ATOM 687 O O . VAL A 1 88 ? -16.777 5.557 3.969 1.00 95.88 88 VAL A O 1
ATOM 690 N N . GLY A 1 89 ? -15.153 4.027 3.678 1.00 94.19 89 GLY A N 1
ATOM 691 C CA . GLY A 1 89 ? -15.606 3.115 4.727 1.00 94.19 89 GLY A CA 1
ATOM 692 C C . GLY A 1 89 ? -15.597 3.754 6.118 1.00 94.19 89 GLY A C 1
ATOM 693 O O . GLY A 1 89 ? -16.586 3.639 6.844 1.00 94.19 89 GLY A O 1
ATOM 694 N N . LEU A 1 90 ? -14.533 4.488 6.459 1.00 94.31 90 LEU A N 1
ATOM 695 C CA . LEU A 1 90 ? -14.429 5.240 7.712 1.00 94.31 90 LEU A CA 1
ATOM 696 C C . LEU A 1 90 ? -15.538 6.289 7.840 1.00 94.31 90 LEU A C 1
ATOM 698 O O . LEU A 1 90 ? -16.250 6.290 8.840 1.00 94.31 90 LEU A O 1
ATOM 702 N N . PHE A 1 91 ? -15.734 7.144 6.831 1.00 93.81 91 PHE A N 1
ATOM 703 C CA . PHE A 1 91 ? -16.763 8.189 6.886 1.00 93.81 91 PHE A CA 1
ATOM 704 C C . PHE A 1 91 ? -18.173 7.614 6.973 1.00 93.81 91 PHE A C 1
ATOM 706 O O . PHE A 1 91 ? -18.995 8.112 7.741 1.00 93.81 91 PHE A O 1
ATOM 713 N N . LYS A 1 92 ? -18.445 6.526 6.246 1.00 95.88 92 LYS A N 1
ATOM 714 C CA . LYS A 1 92 ? -19.740 5.841 6.304 1.00 95.88 92 LYS A CA 1
ATOM 715 C C . LYS A 1 92 ? -20.043 5.276 7.696 1.00 95.88 92 LYS A C 1
ATOM 717 O O . LYS A 1 92 ? -21.209 5.193 8.071 1.00 95.88 92 LYS A O 1
ATOM 722 N N . ASN A 1 93 ? -19.017 4.891 8.454 1.00 94.56 93 ASN A N 1
ATOM 723 C CA . ASN A 1 93 ? -19.161 4.190 9.730 1.00 94.56 93 ASN A CA 1
ATOM 724 C C . ASN A 1 93 ? -18.590 4.977 10.919 1.00 94.56 93 ASN A C 1
ATOM 726 O O . ASN A 1 93 ? -18.285 4.386 11.952 1.00 94.56 93 ASN A O 1
ATOM 730 N N . ILE A 1 94 ? -18.469 6.304 10.808 1.00 91.94 94 ILE A N 1
ATOM 731 C CA . ILE A 1 94 ? -17.804 7.137 11.825 1.00 91.94 94 ILE A CA 1
ATOM 732 C C . ILE A 1 94 ? -18.478 7.066 13.205 1.00 91.94 94 ILE A C 1
ATOM 734 O O . ILE A 1 94 ? -17.820 7.207 14.230 1.00 91.94 94 ILE A O 1
ATOM 738 N N . ASN A 1 95 ? -19.780 6.771 13.232 1.00 93.94 95 ASN A N 1
ATOM 739 C CA . ASN A 1 95 ? -20.567 6.634 14.457 1.00 93.94 95 ASN A CA 1
ATOM 740 C C . ASN A 1 95 ? -20.443 5.246 15.113 1.00 93.94 95 ASN A C 1
ATOM 742 O O . ASN A 1 95 ? -21.027 5.025 16.170 1.00 93.94 95 ASN A O 1
ATOM 746 N N . ILE A 1 96 ? -19.724 4.303 14.492 1.00 93.50 96 ILE A N 1
ATOM 747 C CA . ILE A 1 96 ? -19.550 2.928 14.974 1.00 93.50 96 ILE A CA 1
ATOM 748 C C . ILE A 1 96 ? -18.064 2.723 15.313 1.00 93.50 96 ILE A C 1
ATOM 750 O O . ILE A 1 96 ? -17.278 2.355 14.438 1.00 93.50 96 ILE A O 1
ATOM 754 N N . PRO A 1 97 ? -17.648 2.918 16.581 1.00 89.62 97 PRO A N 1
ATOM 755 C CA . PRO A 1 97 ? -16.236 2.864 16.964 1.00 89.62 97 PRO A CA 1
ATOM 756 C C . PRO A 1 97 ? -15.54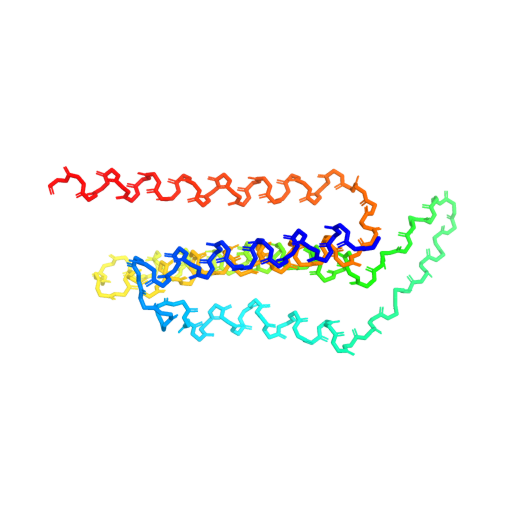2 1.543 16.612 1.00 89.62 97 PRO A C 1
ATOM 758 O O . PRO A 1 97 ? -14.378 1.536 16.216 1.00 89.62 97 PRO A O 1
ATOM 761 N N . SER A 1 98 ? -16.261 0.420 16.700 1.00 93.88 98 SER A N 1
ATOM 762 C CA . SER A 1 98 ? -15.731 -0.909 16.369 1.00 93.88 98 SER A CA 1
ATOM 763 C C . SER A 1 98 ? -15.404 -1.087 14.882 1.00 93.88 98 SER A C 1
ATOM 765 O O . SER A 1 98 ? -14.563 -1.916 14.541 1.00 93.88 98 SER A O 1
ATOM 767 N N . ALA A 1 99 ? -16.021 -0.300 13.996 1.00 92.19 99 ALA A N 1
ATOM 768 C CA . ALA A 1 99 ? -15.794 -0.364 12.555 1.00 92.19 99 ALA A CA 1
ATOM 769 C C . ALA A 1 99 ? -14.573 0.457 12.102 1.00 92.19 99 ALA A C 1
ATOM 771 O O . ALA A 1 99 ? -14.044 0.221 11.017 1.00 92.19 99 ALA A O 1
ATOM 772 N N . ILE A 1 100 ? -14.085 1.388 12.931 1.00 92.00 100 ILE A N 1
ATOM 773 C CA . ILE A 1 100 ? -12.967 2.278 12.581 1.00 92.00 100 ILE A CA 1
ATOM 774 C C . ILE A 1 100 ? -11.683 1.479 12.321 1.00 92.00 100 ILE A C 1
ATOM 776 O O . ILE A 1 100 ? -10.996 1.716 11.329 1.00 92.00 100 ILE A O 1
ATOM 780 N N . GLY A 1 101 ? -11.370 0.510 13.186 1.00 91.06 101 GLY A N 1
ATOM 781 C CA . GLY A 1 101 ? -10.157 -0.308 13.082 1.00 91.06 101 GLY A CA 1
ATOM 782 C C . GLY A 1 101 ? -10.031 -1.045 11.740 1.00 91.06 101 GLY A C 1
ATOM 783 O O . GLY A 1 101 ? -9.029 -0.847 11.050 1.00 91.06 101 GLY A O 1
ATOM 784 N N . PRO A 1 102 ? -11.032 -1.848 11.330 1.00 93.75 102 PRO A N 1
ATOM 785 C CA . PRO A 1 102 ? -11.028 -2.539 10.040 1.00 93.75 102 PRO A CA 1
ATOM 786 C C . PRO A 1 102 ? -10.828 -1.613 8.833 1.00 93.75 102 PRO A C 1
ATOM 788 O O . PRO A 1 102 ? -9.948 -1.865 8.014 1.00 93.75 102 PRO A O 1
ATOM 791 N N . PHE A 1 103 ? -11.563 -0.500 8.737 1.00 95.31 103 PHE A N 1
ATOM 792 C CA . PHE A 1 103 ? -11.413 0.412 7.594 1.00 95.31 103 PHE A CA 1
ATOM 793 C C . PHE A 1 103 ? -10.084 1.173 7.605 1.00 95.31 103 PHE A C 1
ATOM 795 O O . PHE A 1 103 ? -9.509 1.424 6.544 1.00 95.31 103 PHE A O 1
ATOM 802 N N . MET A 1 104 ? -9.545 1.475 8.790 1.00 93.88 104 MET A N 1
ATOM 803 C CA . MET A 1 104 ? -8.192 2.013 8.912 1.00 93.88 104 MET A CA 1
ATOM 804 C C . MET A 1 104 ? -7.136 0.987 8.473 1.00 93.88 104 MET A C 1
ATOM 806 O O . MET A 1 104 ? -6.140 1.357 7.852 1.00 93.88 104 MET A O 1
ATOM 810 N N . ALA A 1 105 ? -7.358 -0.307 8.728 1.00 94.69 105 ALA A N 1
ATOM 811 C CA . ALA A 1 105 ? -6.489 -1.365 8.224 1.00 94.69 105 ALA A CA 1
ATOM 812 C C . ALA A 1 105 ? -6.523 -1.426 6.691 1.00 94.69 105 ALA A C 1
ATOM 814 O O . ALA A 1 105 ? -5.459 -1.464 6.080 1.00 94.69 105 ALA A O 1
ATOM 815 N N . VAL A 1 106 ? -7.703 -1.342 6.060 1.00 96.31 106 VAL A N 1
ATOM 816 C CA . VAL A 1 106 ? -7.812 -1.256 4.590 1.00 96.31 106 VAL A CA 1
ATOM 817 C C . VAL A 1 106 ? -7.036 -0.052 4.057 1.00 96.31 106 VAL A C 1
ATOM 819 O O . VAL A 1 106 ? -6.270 -0.199 3.104 1.00 96.31 106 VAL A O 1
ATOM 822 N N . PHE A 1 107 ? -7.178 1.111 4.698 1.00 95.44 107 PHE A N 1
ATOM 823 C CA . PHE A 1 107 ? -6.464 2.330 4.324 1.00 95.44 107 PHE A CA 1
ATOM 824 C C . PHE A 1 107 ? -4.936 2.149 4.372 1.00 95.44 107 PHE A C 1
ATOM 826 O O . PHE A 1 107 ? -4.252 2.335 3.363 1.00 95.44 107 PHE A O 1
ATOM 833 N N . LEU A 1 108 ? -4.400 1.744 5.528 1.00 95.00 108 LEU A N 1
ATOM 834 C CA . LEU A 1 108 ? -2.956 1.645 5.754 1.00 95.00 108 LEU A CA 1
ATOM 835 C C . LEU A 1 108 ? -2.324 0.479 4.987 1.00 95.00 108 LEU A C 1
ATOM 837 O O . LEU A 1 108 ? -1.289 0.653 4.341 1.00 95.00 108 LEU A O 1
ATOM 841 N N . LEU A 1 109 ? -2.933 -0.708 5.037 1.00 95.31 109 LEU A N 1
ATOM 842 C CA . LEU A 1 109 ? -2.364 -1.911 4.428 1.00 95.31 109 LEU A CA 1
ATOM 843 C C . LEU A 1 109 ? -2.355 -1.815 2.905 1.00 95.31 109 LEU A C 1
ATOM 845 O O . LEU A 1 109 ? -1.358 -2.199 2.299 1.00 95.31 109 LEU A O 1
ATOM 849 N N . SER A 1 110 ? -3.381 -1.218 2.286 1.00 97.00 110 SER A N 1
ATOM 850 C CA . SER A 1 110 ? -3.375 -0.995 0.833 1.00 97.00 110 SER A CA 1
ATOM 851 C C . SER A 1 110 ? -2.177 -0.149 0.401 1.00 97.00 110 SER A C 1
ATOM 853 O O . SER A 1 110 ? -1.516 -0.480 -0.585 1.00 97.00 110 SER A O 1
ATOM 855 N N . MET A 1 111 ? -1.843 0.899 1.166 1.00 95.50 111 MET A N 1
ATOM 856 C CA . MET A 1 111 ? -0.678 1.732 0.871 1.00 95.50 111 MET A CA 1
ATOM 857 C C . MET A 1 111 ? 0.657 1.018 1.104 1.00 95.50 111 MET A C 1
ATOM 859 O O . MET A 1 111 ? 1.602 1.183 0.328 1.00 95.50 111 MET A O 1
ATOM 863 N N . ILE A 1 112 ? 0.752 0.211 2.161 1.00 93.94 112 ILE A N 1
ATOM 864 C CA . ILE A 1 112 ? 1.960 -0.569 2.450 1.00 93.94 112 ILE A CA 1
ATOM 865 C C . ILE A 1 112 ? 2.191 -1.605 1.344 1.00 93.94 112 ILE A C 1
ATOM 867 O O . ILE A 1 112 ? 3.286 -1.676 0.783 1.00 93.94 112 ILE A O 1
ATOM 871 N N . TYR A 1 113 ? 1.163 -2.374 0.980 1.00 94.81 113 TYR A N 1
ATOM 872 C CA . TYR A 1 113 ? 1.268 -3.404 -0.052 1.00 94.81 113 TYR A CA 1
ATOM 873 C C . TYR A 1 113 ? 1.629 -2.820 -1.418 1.00 94.81 113 TYR A C 1
ATOM 875 O O . TYR A 1 113 ? 2.455 -3.397 -2.127 1.00 94.81 113 TYR A O 1
ATOM 883 N N . SER A 1 114 ? 1.075 -1.662 -1.787 1.00 96.12 114 SER A N 1
ATOM 884 C CA . SER A 1 114 ? 1.406 -1.020 -3.061 1.00 96.12 114 SER A CA 1
ATOM 885 C C . SER A 1 114 ? 2.841 -0.521 -3.130 1.00 96.12 114 SER A C 1
ATOM 887 O O . SER A 1 114 ? 3.464 -0.643 -4.186 1.00 96.12 114 SER A O 1
ATOM 889 N N . LEU A 1 115 ? 3.363 0.031 -2.027 1.00 93.88 115 LEU A N 1
ATOM 890 C CA . LEU A 1 115 ? 4.749 0.489 -1.940 1.00 93.88 115 LEU A CA 1
ATOM 891 C C . LEU A 1 115 ? 5.713 -0.696 -2.008 1.00 93.88 115 LEU A C 1
ATOM 893 O O . LEU A 1 115 ? 6.706 -0.631 -2.728 1.00 93.88 115 LEU A O 1
ATOM 897 N N . ILE A 1 116 ? 5.390 -1.806 -1.338 1.00 92.62 116 ILE A N 1
ATOM 898 C CA . ILE A 1 116 ? 6.159 -3.051 -1.448 1.00 92.62 116 ILE A CA 1
ATOM 899 C C . ILE A 1 116 ? 6.136 -3.563 -2.894 1.00 92.62 116 ILE A C 1
ATOM 901 O O . ILE A 1 116 ? 7.195 -3.831 -3.458 1.00 92.62 116 ILE A O 1
ATOM 905 N N . GLY A 1 117 ? 4.961 -3.638 -3.529 1.00 93.00 117 GLY A N 1
ATOM 906 C CA . GLY A 1 117 ? 4.829 -4.057 -4.929 1.00 93.00 117 GLY A CA 1
ATOM 907 C C . GLY A 1 117 ? 5.598 -3.154 -5.901 1.00 93.00 117 GLY A C 1
ATOM 908 O O . GLY A 1 117 ? 6.242 -3.645 -6.833 1.00 93.00 117 GLY A O 1
ATOM 909 N N . PHE A 1 118 ? 5.603 -1.845 -5.642 1.00 92.56 118 PHE A N 1
ATOM 910 C CA . PHE A 1 118 ? 6.370 -0.873 -6.416 1.00 92.56 118 PHE A CA 1
ATOM 911 C C . PHE A 1 118 ? 7.872 -1.093 -6.249 1.00 92.56 118 PHE A C 1
ATOM 913 O O . PHE A 1 118 ? 8.582 -1.156 -7.247 1.00 92.56 118 PHE A O 1
ATOM 920 N N . LEU A 1 119 ? 8.358 -1.266 -5.017 1.00 90.38 119 LEU A N 1
ATOM 921 C CA . LEU A 1 119 ? 9.777 -1.484 -4.733 1.00 90.38 119 LEU A CA 1
ATOM 922 C C . LEU A 1 119 ? 10.284 -2.798 -5.330 1.00 90.38 119 LEU A C 1
ATOM 924 O O . LEU A 1 119 ? 11.329 -2.806 -5.976 1.00 90.38 119 LEU A O 1
ATOM 928 N N . ILE A 1 120 ? 9.519 -3.883 -5.188 1.00 90.19 120 ILE A N 1
ATOM 929 C CA . ILE A 1 120 ? 9.798 -5.173 -5.836 1.00 90.19 120 ILE A CA 1
ATOM 930 C C . ILE A 1 120 ? 9.954 -4.965 -7.347 1.00 90.19 120 ILE A C 1
ATOM 932 O O . ILE A 1 120 ? 10.986 -5.311 -7.927 1.00 90.19 120 ILE A O 1
ATOM 936 N N . SER A 1 121 ? 8.971 -4.311 -7.969 1.00 89.88 121 SER A N 1
ATOM 937 C CA . SER A 1 121 ? 8.992 -4.024 -9.402 1.00 89.88 121 SER A CA 1
ATOM 938 C C . SER A 1 121 ? 10.175 -3.142 -9.794 1.00 89.88 121 SER A C 1
ATOM 940 O O . SER A 1 121 ? 10.831 -3.416 -10.792 1.00 89.88 121 SER A O 1
ATOM 942 N N . PHE A 1 122 ? 10.496 -2.123 -8.999 1.00 87.50 122 PHE A N 1
ATOM 943 C CA . PHE A 1 122 ? 11.613 -1.209 -9.225 1.00 87.50 122 PHE A CA 1
ATOM 944 C C . PHE A 1 122 ? 12.968 -1.928 -9.200 1.00 87.50 122 PHE A C 1
ATOM 946 O O . PHE A 1 122 ? 13.810 -1.695 -10.068 1.00 87.50 122 PHE A O 1
ATOM 953 N N . PHE A 1 123 ? 13.174 -2.842 -8.245 1.00 87.00 123 PHE A N 1
ATOM 954 C CA . PHE A 1 123 ? 14.397 -3.643 -8.165 1.00 87.00 123 PHE A CA 1
ATOM 955 C C . PHE A 1 123 ? 14.487 -4.703 -9.271 1.00 87.00 123 PHE A C 1
ATOM 957 O O . PHE A 1 123 ? 15.585 -4.994 -9.745 1.00 87.00 123 PHE A O 1
ATOM 964 N N . MET A 1 124 ? 13.369 -5.285 -9.705 1.00 85.38 124 MET A N 1
ATOM 965 C CA . MET A 1 124 ? 13.359 -6.314 -10.756 1.00 85.38 124 MET A CA 1
ATOM 966 C C . MET A 1 124 ? 13.385 -5.718 -12.168 1.00 85.38 124 MET A C 1
ATOM 968 O O . MET A 1 124 ? 13.970 -6.295 -13.085 1.00 85.38 124 MET A O 1
ATOM 972 N N . GLY A 1 125 ? 12.774 -4.551 -12.342 1.00 79.44 125 GLY A N 1
ATOM 973 C CA . GLY A 1 125 ? 12.681 -3.836 -13.600 1.00 79.44 125 GLY A CA 1
ATOM 974 C C . GLY A 1 125 ? 13.892 -2.951 -13.885 1.00 79.44 125 GLY A C 1
ATOM 975 O O . GLY A 1 125 ? 14.663 -2.552 -13.009 1.00 79.44 125 GLY A O 1
ATOM 976 N N . ASN A 1 126 ? 14.040 -2.590 -15.155 1.00 74.50 126 ASN A N 1
ATOM 977 C CA . ASN A 1 126 ? 14.886 -1.475 -15.565 1.00 74.50 126 ASN A CA 1
ATOM 978 C C . ASN A 1 126 ? 13.998 -0.240 -15.700 1.00 74.50 126 ASN A C 1
ATOM 980 O O . ASN A 1 126 ? 13.745 0.219 -16.812 1.00 74.50 126 ASN A O 1
ATOM 984 N N . PHE A 1 127 ? 13.481 0.235 -14.561 1.00 74.69 127 PHE A N 1
ATOM 985 C CA . PHE A 1 127 ? 12.606 1.401 -14.515 1.00 74.69 127 PHE A CA 1
ATOM 986 C C . PHE A 1 127 ? 13.310 2.591 -15.160 1.00 74.69 127 PHE A C 1
ATOM 988 O O . PHE A 1 127 ? 14.317 3.094 -14.657 1.00 74.69 127 PHE A O 1
ATOM 995 N N . LYS A 1 128 ? 12.757 3.065 -16.271 1.00 74.44 128 LYS A N 1
ATOM 996 C CA . LYS A 1 128 ? 13.020 4.400 -16.776 1.00 74.44 128 LYS A CA 1
ATOM 997 C C . LYS A 1 128 ? 12.407 5.336 -15.749 1.00 74.44 128 LYS A C 1
ATOM 999 O O . LYS A 1 128 ? 11.202 5.297 -15.510 1.00 74.44 128 LYS A O 1
ATOM 1004 N N . ALA A 1 129 ? 13.258 6.125 -15.108 1.00 62.28 129 ALA A N 1
ATOM 1005 C CA . ALA A 1 129 ? 12.907 7.050 -14.044 1.00 62.28 129 ALA A CA 1
ATOM 1006 C C . ALA A 1 129 ? 11.906 8.118 -14.535 1.00 62.28 129 ALA A C 1
ATOM 1008 O O . ALA A 1 129 ? 12.282 9.248 -14.837 1.00 62.28 129 ALA A O 1
ATOM 1009 N N . ARG A 1 130 ? 10.620 7.765 -14.651 1.00 78.31 130 ARG A N 1
ATOM 1010 C CA . ARG A 1 130 ? 9.561 8.717 -14.989 1.00 78.31 130 ARG A CA 1
ATOM 1011 C C . ARG A 1 130 ? 9.223 9.505 -13.722 1.00 78.31 130 ARG A C 1
ATOM 1013 O O . ARG A 1 130 ? 8.856 8.876 -12.725 1.00 78.31 130 ARG A O 1
ATOM 1020 N N . PRO A 1 131 ? 9.287 10.849 -13.747 1.00 79.06 131 PRO A N 1
ATOM 1021 C CA . PRO A 1 131 ? 9.035 11.684 -12.570 1.00 79.06 131 PRO A CA 1
ATOM 1022 C C . PRO A 1 131 ? 7.716 11.347 -11.867 1.00 79.06 131 PRO A C 1
ATOM 1024 O O . PRO A 1 131 ? 7.650 11.290 -10.644 1.00 79.06 131 PRO A O 1
ATOM 1027 N N . THR A 1 132 ? 6.683 11.018 -12.645 1.00 81.06 132 THR A N 1
ATOM 1028 C CA . THR A 1 132 ? 5.345 10.670 -12.159 1.00 81.06 132 THR A CA 1
ATOM 1029 C C . THR A 1 132 ? 5.345 9.540 -11.127 1.00 81.06 132 THR A C 1
ATOM 1031 O O . THR A 1 132 ? 4.620 9.626 -10.142 1.00 81.06 132 THR A O 1
ATOM 1034 N N . TYR A 1 133 ? 6.166 8.498 -11.299 1.00 83.38 133 TYR A N 1
ATOM 1035 C CA . TYR A 1 133 ? 6.196 7.369 -10.359 1.00 83.38 133 TYR A CA 1
ATOM 1036 C C . TYR A 1 133 ? 6.817 7.756 -9.017 1.00 83.38 133 TYR A C 1
ATOM 1038 O O . TYR A 1 133 ? 6.341 7.330 -7.964 1.00 83.38 133 TYR A O 1
ATOM 1046 N N . TYR A 1 134 ? 7.833 8.619 -9.043 1.00 83.81 134 TYR A N 1
ATOM 1047 C CA . TYR A 1 134 ? 8.428 9.171 -7.829 1.00 83.81 134 TYR A CA 1
ATOM 1048 C C . TYR A 1 134 ? 7.471 10.120 -7.111 1.00 83.81 134 TYR A C 1
ATOM 1050 O O . TYR A 1 134 ? 7.339 10.031 -5.898 1.00 83.81 134 TYR A O 1
ATOM 1058 N N . TYR A 1 135 ? 6.742 10.972 -7.839 1.00 88.25 135 TYR A N 1
ATOM 1059 C CA . TYR A 1 135 ? 5.756 11.860 -7.219 1.00 88.25 135 TYR A CA 1
ATOM 1060 C C . TYR A 1 135 ? 4.621 11.089 -6.547 1.00 88.25 135 TYR A C 1
ATOM 1062 O O . TYR A 1 135 ? 4.269 11.404 -5.415 1.00 88.25 135 TYR A O 1
ATOM 1070 N N . ILE A 1 136 ? 4.081 10.057 -7.201 1.00 86.75 136 ILE A N 1
ATOM 1071 C CA . ILE A 1 136 ? 2.993 9.251 -6.629 1.00 86.75 136 ILE A CA 1
ATOM 1072 C C . ILE A 1 136 ? 3.482 8.466 -5.403 1.00 86.75 136 ILE A C 1
ATOM 1074 O O . ILE A 1 136 ? 2.806 8.459 -4.377 1.00 86.75 136 ILE A O 1
ATOM 1078 N N . SER A 1 137 ? 4.660 7.840 -5.473 1.00 87.50 137 SER A N 1
ATOM 1079 C CA . SER A 1 137 ? 5.225 7.112 -4.325 1.00 87.50 137 SER A CA 1
ATOM 1080 C C . SER A 1 137 ? 5.576 8.040 -3.160 1.00 87.50 137 SER A C 1
ATOM 1082 O O . SER A 1 137 ? 5.281 7.712 -2.011 1.00 87.50 137 SER A O 1
ATOM 1084 N N . PHE A 1 138 ? 6.132 9.222 -3.436 1.00 89.50 138 PHE A N 1
ATOM 1085 C CA . PHE A 1 138 ? 6.400 10.232 -2.414 1.00 89.50 138 PHE A CA 1
ATOM 1086 C C . PHE A 1 138 ? 5.112 10.750 -1.773 1.00 89.50 138 PHE A C 1
ATOM 1088 O O . PHE A 1 138 ? 5.032 10.839 -0.551 1.00 89.50 138 PHE A O 1
ATOM 1095 N N . LEU A 1 139 ? 4.082 11.032 -2.576 1.00 89.94 139 LEU A N 1
ATOM 1096 C CA . LEU A 1 139 ? 2.766 11.433 -2.083 1.00 89.94 139 LEU A CA 1
ATOM 1097 C C . LEU A 1 139 ? 2.179 10.363 -1.156 1.00 89.94 139 LEU A C 1
ATOM 1099 O O . LEU A 1 139 ? 1.675 10.677 -0.082 1.00 89.94 139 LEU A O 1
ATOM 1103 N N . GLN A 1 140 ? 2.286 9.093 -1.540 1.00 92.50 140 GLN A N 1
ATOM 1104 C CA . GLN A 1 140 ? 1.797 7.978 -0.740 1.00 92.50 140 GLN A CA 1
ATOM 1105 C C . GLN A 1 140 ? 2.562 7.821 0.583 1.00 92.50 140 GLN A C 1
ATOM 1107 O O . GLN A 1 140 ? 1.943 7.623 1.628 1.00 92.50 140 GLN A O 1
ATOM 1112 N N . LEU A 1 141 ? 3.891 7.965 0.560 1.00 91.50 141 LEU A N 1
ATOM 1113 C CA . LEU A 1 141 ? 4.713 7.998 1.772 1.00 91.50 141 LEU A CA 1
ATOM 1114 C C . LEU A 1 141 ? 4.339 9.173 2.676 1.00 91.50 141 LEU A C 1
ATOM 1116 O O . LEU A 1 141 ? 4.202 8.985 3.882 1.00 91.50 141 LEU A O 1
ATOM 1120 N N . PHE A 1 142 ? 4.137 10.360 2.100 1.00 92.00 142 PHE A N 1
ATOM 1121 C CA . PHE A 1 142 ? 3.696 11.541 2.834 1.00 92.00 142 PHE A CA 1
ATOM 1122 C C . PHE A 1 142 ? 2.368 11.276 3.549 1.00 92.00 142 PHE A C 1
ATOM 1124 O O . PHE A 1 142 ? 2.304 11.438 4.765 1.00 92.00 142 PHE A O 1
ATOM 1131 N N . PHE A 1 143 ? 1.350 10.776 2.838 1.00 91.12 143 PHE A N 1
ATOM 1132 C CA . PHE A 1 143 ? 0.065 10.420 3.448 1.00 91.12 143 PHE A CA 1
ATOM 1133 C C . PHE A 1 143 ? 0.222 9.415 4.589 1.00 91.12 143 PHE A C 1
ATOM 1135 O O . PHE A 1 143 ? -0.326 9.623 5.668 1.00 91.12 143 PHE A O 1
ATOM 1142 N N . LEU A 1 144 ? 1.001 8.355 4.378 1.00 92.12 144 LEU A N 1
ATOM 1143 C CA . LEU A 1 144 ? 1.204 7.302 5.367 1.00 92.12 144 LEU A CA 1
ATOM 1144 C C . LEU A 1 144 ? 1.896 7.839 6.632 1.00 92.12 144 LEU A C 1
ATOM 1146 O O . LEU A 1 144 ? 1.424 7.594 7.743 1.00 92.12 144 LEU A O 1
ATOM 1150 N N . ILE A 1 145 ? 2.958 8.635 6.474 1.00 92.06 145 ILE A N 1
ATOM 1151 C CA . ILE A 1 145 ? 3.661 9.286 7.589 1.00 92.06 145 ILE A CA 1
ATOM 1152 C C . ILE A 1 145 ? 2.725 10.249 8.326 1.00 92.06 145 ILE A C 1
ATOM 1154 O O . ILE A 1 145 ? 2.659 10.207 9.555 1.00 92.06 145 ILE A O 1
ATOM 1158 N N . SER A 1 146 ? 1.972 11.082 7.602 1.00 90.00 146 SER A N 1
ATOM 1159 C CA . SER A 1 146 ? 1.006 12.007 8.200 1.00 90.00 146 SER A CA 1
ATOM 1160 C C . SER A 1 146 ? -0.067 11.269 8.999 1.00 90.00 146 SER A C 1
ATOM 1162 O O . SER A 1 146 ? -0.364 11.670 10.124 1.00 90.00 146 SER A O 1
ATOM 1164 N N . THR A 1 147 ? -0.612 10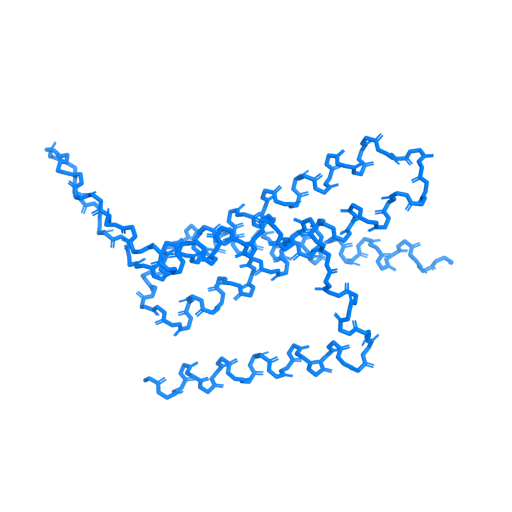.163 8.482 1.00 90.31 147 THR A N 1
ATOM 1165 C CA . THR A 1 147 ? -1.607 9.368 9.213 1.00 90.31 147 THR A CA 1
ATOM 1166 C C . THR A 1 147 ? -1.018 8.757 10.482 1.00 90.31 147 THR A C 1
ATOM 1168 O O . THR A 1 147 ? -1.630 8.879 11.543 1.00 90.31 147 THR A O 1
ATOM 1171 N N . PHE A 1 148 ? 0.176 8.156 10.423 1.00 89.75 148 PHE A N 1
ATOM 1172 C CA . PHE A 1 148 ? 0.828 7.622 11.625 1.00 89.75 148 PHE A CA 1
ATOM 1173 C C . PHE A 1 148 ? 1.152 8.711 12.649 1.00 89.75 148 PHE A C 1
ATOM 1175 O O . PHE A 1 148 ? 0.978 8.486 13.846 1.00 89.75 148 PHE A O 1
ATOM 1182 N N . TYR A 1 149 ? 1.573 9.893 12.198 1.00 90.50 149 TYR A N 1
ATOM 1183 C CA . TYR A 1 149 ? 1.827 11.033 13.073 1.00 90.50 149 TYR A CA 1
ATOM 1184 C C . TYR A 1 149 ? 0.552 11.482 13.805 1.00 90.50 149 TYR A C 1
ATOM 1186 O O . TYR A 1 149 ? 0.554 11.592 15.031 1.00 90.50 149 TYR A O 1
ATOM 1194 N N . ILE A 1 150 ? -0.556 11.666 13.079 1.00 88.81 150 ILE A N 1
ATOM 1195 C CA . ILE A 1 150 ? -1.848 12.078 13.654 1.00 88.81 150 ILE A CA 1
ATOM 1196 C C . ILE A 1 150 ? -2.381 11.024 14.633 1.00 88.81 150 ILE A C 1
ATOM 1198 O O . ILE A 1 150 ? -2.836 11.367 15.728 1.00 88.81 150 ILE A O 1
ATOM 1202 N N 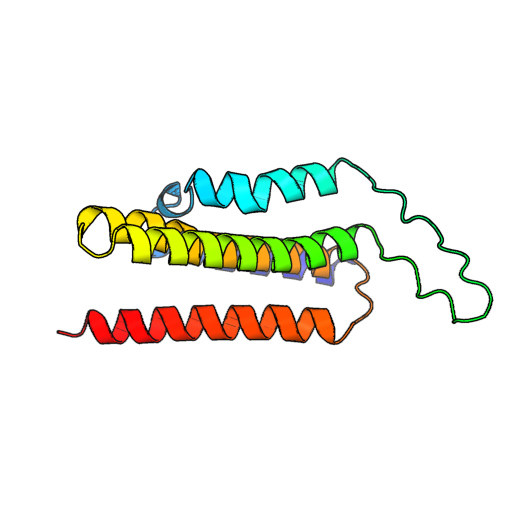. LEU A 1 151 ? -2.293 9.740 14.276 1.00 86.81 151 LEU A N 1
ATOM 1203 C CA . LEU A 1 151 ? -2.668 8.646 15.173 1.00 86.81 151 LEU A CA 1
ATOM 1204 C C . LEU A 1 151 ? -1.798 8.643 16.433 1.00 86.81 151 LEU A C 1
ATOM 1206 O O . LEU A 1 151 ? -2.322 8.573 17.542 1.00 86.81 151 LEU A O 1
ATOM 1210 N N . GLY A 1 152 ? -0.482 8.792 16.280 1.00 86.00 152 GLY A N 1
ATOM 1211 C C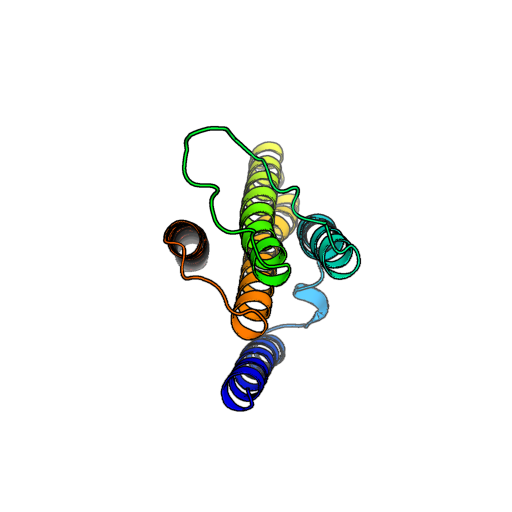A . GLY A 1 152 ? 0.458 8.850 17.397 1.00 86.00 152 GLY A CA 1
ATOM 1212 C C . GLY A 1 152 ? 0.179 10.002 18.367 1.00 86.00 152 GLY A C 1
ATOM 1213 O O . GLY A 1 152 ? 0.320 9.827 19.575 1.00 86.00 152 GLY A O 1
ATOM 1214 N N . LEU A 1 153 ? -0.261 11.161 17.865 1.00 86.94 153 LEU A N 1
ATOM 1215 C CA . LEU A 1 153 ? -0.719 12.271 18.708 1.00 86.94 153 LEU A CA 1
ATOM 1216 C C . LEU A 1 153 ? -2.046 11.963 19.408 1.00 86.94 153 LEU A C 1
ATOM 1218 O O . LEU A 1 153 ? -2.238 12.350 20.557 1.00 86.94 153 LEU A O 1
ATOM 1222 N N . SER A 1 154 ? -2.946 11.251 18.733 1.00 84.38 154 SER A N 1
ATOM 1223 C CA . SER A 1 154 ? -4.277 10.931 19.254 1.00 84.38 154 SER A CA 1
ATOM 1224 C C . SER A 1 154 ? -4.233 9.955 20.437 1.00 84.38 154 SER A C 1
ATOM 1226 O O . SER A 1 154 ? -5.059 10.067 21.338 1.00 84.38 154 SER A O 1
ATOM 1228 N N . PHE A 1 155 ? -3.255 9.041 20.471 1.00 76.56 155 PHE A N 1
ATOM 1229 C CA . PHE A 1 155 ? -3.076 8.055 21.550 1.00 76.56 155 PHE A CA 1
ATOM 1230 C C . PHE A 1 155 ? -2.179 8.524 22.709 1.00 76.56 155 PHE A C 1
ATOM 1232 O O . PHE A 1 155 ? -1.959 7.766 23.646 1.00 76.56 155 PHE A O 1
ATOM 1239 N N . LYS A 1 156 ? -1.651 9.754 22.672 1.00 72.56 156 LYS A N 1
ATOM 1240 C CA . LYS A 1 156 ? -0.850 10.340 23.767 1.00 72.56 156 LYS A CA 1
ATOM 1241 C C . LYS A 1 156 ? -1.694 10.996 24.877 1.00 72.56 156 LYS A C 1
ATOM 1243 O O . LYS A 1 156 ? -1.164 11.814 25.626 1.00 72.56 156 LYS A O 1
ATOM 1248 N N . LYS A 1 157 ? -2.983 10.667 24.973 1.00 52.59 157 LYS A N 1
ATOM 1249 C CA . LYS A 1 157 ? -3.873 11.121 26.050 1.00 52.59 157 LYS A CA 1
ATOM 1250 C C . LYS A 1 157 ? -4.035 10.053 27.118 1.00 52.59 157 LYS A C 1
ATOM 1252 O O . LYS A 1 157 ? -4.181 8.876 26.727 1.00 52.59 157 LYS A O 1
#

Foldseek 3Di:
DVVLVVVLVVVVCVVVVVCVVPHDPCLLDQPLLCVQQVVVLVVLVPDVPDQDQPPPPPDPRPDGQDSLSVSLQVLLVSLVVQLVQLVVQCVVCVVPVVSNVSSVSSNQSSLVRSLSRNSVSVSVDPDPPDVVSVVSNVVSVVVNVVVVVVVVVVPPD

pLDDT: mean 85.66, std 12.95, range [43.94, 97.0]